Protein AF-A0A4Q1D6Z8-F1 (afdb_monomer)

Organism: NCBI:txid2508721

pLDDT: mean 93.32, std 6.1, range [69.25, 98.12]

Secondary structure (DSSP, 8-state):
-EEESSHHHHHHHHHTT--TTTEEE-SSHHHHHHHHTT-SS-EEEE---TTSPPPTTGGGPEEEEEETTEEEEEETTTTEEEEE-

Structure (mmCIF, N/CA/C/O backbone):
data_AF-A0A4Q1D6Z8-F1
#
_entry.id   AF-A0A4Q1D6Z8-F1
#
loop_
_atom_site.group_PDB
_atom_site.id
_atom_site.type_symbol
_atom_site.label_atom_id
_atom_site.label_alt_id
_atom_site.label_comp_id
_atom_sit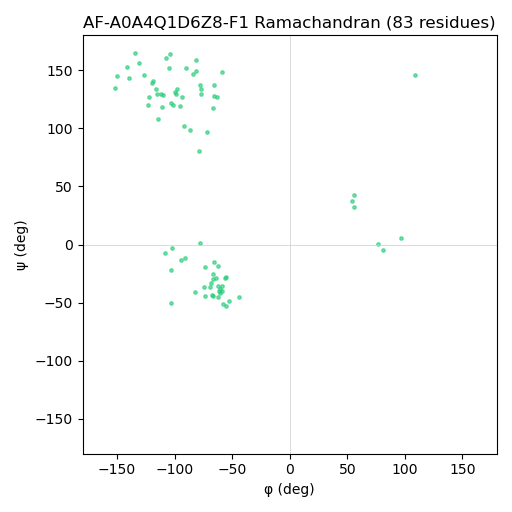e.label_asym_id
_atom_site.label_entity_id
_atom_site.label_seq_id
_atom_site.pdbx_PDB_ins_code
_atom_site.Cartn_x
_atom_site.Cartn_y
_atom_site.Cartn_z
_atom_site.occupancy
_atom_site.B_iso_or_equiv
_atom_site.auth_seq_id
_atom_site.auth_comp_id
_atom_site.auth_asym_id
_atom_site.auth_atom_id
_atom_site.pdbx_PDB_model_num
ATOM 1 N N . MET A 1 1 ? -8.346 1.837 5.692 1.00 96.81 1 MET A N 1
ATOM 2 C CA . MET A 1 1 ? -8.659 1.533 4.277 1.00 96.81 1 MET A CA 1
ATOM 3 C C . MET A 1 1 ? -7.447 0.844 3.683 1.00 96.81 1 MET A C 1
ATOM 5 O O . MET A 1 1 ? -6.337 1.152 4.108 1.00 96.81 1 MET A O 1
ATOM 9 N N . ILE A 1 2 ? -7.651 -0.076 2.745 1.00 98.12 2 ILE A N 1
ATOM 10 C CA . ILE A 1 2 ? -6.572 -0.708 1.986 1.00 98.12 2 ILE A CA 1
ATOM 11 C C . ILE A 1 2 ? -6.535 -0.070 0.602 1.00 98.12 2 ILE A C 1
ATOM 13 O O . ILE A 1 2 ? -7.546 -0.046 -0.094 1.00 98.12 2 ILE A O 1
ATOM 17 N N . HIS A 1 3 ? -5.400 0.503 0.238 1.00 97.88 3 HIS A N 1
ATOM 18 C CA . HIS A 1 3 ? -5.173 1.172 -1.032 1.00 97.88 3 HIS A CA 1
ATOM 19 C C . HIS A 1 3 ? -4.433 0.205 -1.958 1.00 97.88 3 HIS A C 1
ATOM 21 O O . HIS A 1 3 ? -3.456 -0.400 -1.535 1.00 97.88 3 HIS A O 1
ATOM 27 N N . VAL A 1 4 ? -4.898 0.048 -3.191 1.00 97.12 4 VAL A N 1
ATOM 28 C CA . VAL A 1 4 ? -4.258 -0.816 -4.199 1.00 97.12 4 VAL A CA 1
ATOM 29 C C . VAL A 1 4 ? -4.102 -0.062 -5.501 1.00 97.12 4 VAL A C 1
ATOM 31 O O . VAL A 1 4 ? -4.868 0.882 -5.731 1.00 97.12 4 VAL A O 1
ATOM 34 N N . GLU A 1 5 ? -3.152 -0.466 -6.340 1.00 93.31 5 GLU A N 1
ATOM 35 C CA . GLU A 1 5 ? -2.911 0.217 -7.610 1.00 93.31 5 GLU A CA 1
ATOM 36 C C . GLU A 1 5 ? -3.451 -0.484 -8.861 1.00 93.31 5 GLU A C 1
ATOM 38 O O . GLU A 1 5 ? -3.650 0.158 -9.897 1.00 93.31 5 GLU A O 1
ATOM 43 N N . CYS A 1 6 ? -3.679 -1.795 -8.770 1.00 92.25 6 CYS A N 1
ATOM 44 C CA . CYS A 1 6 ? -4.044 -2.621 -9.908 1.00 92.25 6 CYS A CA 1
ATOM 45 C C . CYS A 1 6 ? -5.209 -3.576 -9.587 1.00 92.25 6 CYS A C 1
ATOM 47 O O . CYS A 1 6 ? -5.622 -3.781 -8.440 1.00 92.25 6 CYS A O 1
ATOM 49 N N . LEU A 1 7 ? -5.812 -4.138 -10.640 1.00 94.12 7 LEU A N 1
ATOM 50 C CA . LEU A 1 7 ? -6.941 -5.070 -10.515 1.00 94.12 7 LEU A CA 1
ATOM 51 C C . LEU A 1 7 ? -6.541 -6.426 -9.901 1.00 94.12 7 LEU A C 1
ATOM 53 O O . LEU A 1 7 ? -7.352 -6.969 -9.138 1.00 94.12 7 LEU A O 1
ATOM 57 N N . PRO A 1 8 ? -5.345 -6.984 -10.191 1.00 94.62 8 PRO A N 1
ATOM 58 C CA . PRO A 1 8 ? -4.839 -8.162 -9.489 1.00 94.62 8 PRO A CA 1
ATOM 59 C C . PRO A 1 8 ? -4.832 -8.009 -7.962 1.00 94.62 8 PRO A C 1
ATOM 61 O O . PRO A 1 8 ? -5.419 -8.852 -7.282 1.00 94.62 8 PRO A O 1
ATOM 64 N N . ASP A 1 9 ? -4.305 -6.908 -7.425 1.00 94.88 9 ASP A N 1
ATOM 65 C CA . ASP A 1 9 ? -4.263 -6.652 -5.977 1.00 94.88 9 ASP A CA 1
ATOM 66 C C . ASP A 1 9 ? -5.651 -6.551 -5.350 1.00 94.88 9 ASP A C 1
ATOM 68 O O . ASP A 1 9 ? -5.935 -7.151 -4.309 1.00 94.88 9 ASP A O 1
ATOM 72 N N . GLU A 1 10 ? -6.562 -5.819 -5.999 1.00 96.25 10 GLU A N 1
ATOM 73 C CA . GLU A 1 10 ? -7.950 -5.744 -5.543 1.00 96.25 10 GLU A CA 1
ATOM 74 C C . GLU A 1 10 ? -8.587 -7.141 -5.501 1.00 96.25 10 GLU A C 1
ATOM 76 O O . GLU A 1 10 ? -9.340 -7.468 -4.578 1.00 96.25 10 GLU A O 1
ATOM 81 N N . THR A 1 11 ? -8.283 -7.974 -6.496 1.00 97.25 11 THR A N 1
ATOM 82 C CA . THR A 1 11 ? -8.786 -9.347 -6.581 1.00 97.25 11 THR A CA 1
ATOM 83 C C . THR A 1 11 ? -8.195 -10.222 -5.478 1.00 97.25 11 THR A C 1
ATOM 85 O O . THR A 1 11 ? -8.949 -10.951 -4.830 1.00 97.25 11 THR A O 1
ATOM 88 N N . LEU A 1 12 ? -6.891 -10.114 -5.209 1.00 95.81 12 LEU A N 1
ATOM 89 C CA . LEU A 1 12 ? -6.217 -10.809 -4.113 1.00 95.81 12 LEU A CA 1
ATOM 90 C C . LEU A 1 12 ? -6.859 -10.458 -2.767 1.00 95.81 12 LEU A C 1
ATOM 92 O O . LEU A 1 12 ? -7.277 -11.352 -2.033 1.00 95.81 12 LEU A O 1
ATOM 96 N N . LEU A 1 13 ? -7.030 -9.169 -2.465 1.00 97.31 13 LEU A N 1
ATOM 97 C CA . LEU A 1 13 ? -7.647 -8.729 -1.211 1.00 97.31 13 LEU A CA 1
ATOM 98 C C . LEU A 1 13 ? -9.088 -9.228 -1.068 1.00 97.31 13 LEU A C 1
ATOM 100 O O . LEU A 1 13 ? -9.484 -9.679 0.008 1.00 97.31 13 LEU A O 1
ATOM 104 N N . LYS A 1 14 ? -9.872 -9.215 -2.152 1.00 97.81 14 LYS A N 1
ATOM 105 C CA . LYS A 1 14 ? -11.219 -9.805 -2.141 1.00 97.81 14 LYS A CA 1
ATOM 106 C C . LYS A 1 14 ? -11.181 -11.300 -1.829 1.00 97.81 14 LYS A C 1
ATOM 108 O O . LYS A 1 14 ? -12.010 -11.773 -1.055 1.00 97.81 14 LYS A O 1
ATOM 113 N N . LYS A 1 15 ? -10.223 -12.047 -2.391 1.00 98.06 15 LYS A N 1
ATOM 114 C CA . LYS A 1 15 ? -10.032 -13.480 -2.100 1.00 98.06 15 LYS A CA 1
ATOM 115 C C . LYS A 1 15 ? -9.573 -13.735 -0.663 1.00 98.06 15 LYS A C 1
ATOM 117 O O . LYS A 1 15 ? -9.953 -14.754 -0.099 1.00 98.06 15 LYS A O 1
ATOM 122 N N . LEU A 1 16 ? -8.847 -12.796 -0.058 1.00 97.19 16 LEU A N 1
ATOM 123 C CA . LEU A 1 16 ? -8.471 -12.812 1.360 1.00 97.19 16 LEU A CA 1
ATOM 124 C C . LEU A 1 16 ? -9.606 -12.374 2.310 1.00 97.19 16 LEU A C 1
ATOM 126 O O . LEU A 1 16 ? -9.408 -12.343 3.521 1.00 97.19 16 LEU A O 1
ATOM 130 N N . GLY A 1 17 ? -10.797 -12.052 1.789 1.00 98.12 17 GLY A N 1
ATOM 131 C CA . GLY A 1 17 ? -11.988 -11.744 2.588 1.00 98.12 17 GLY A CA 1
ATOM 132 C C . GLY A 1 17 ? -12.252 -10.254 2.825 1.00 98.12 17 GLY A C 1
ATOM 133 O O . GLY A 1 17 ? -13.190 -9.911 3.546 1.00 98.12 17 GLY A O 1
ATOM 134 N N . PHE A 1 18 ? -11.481 -9.349 2.214 1.00 98.06 18 PHE A N 1
ATOM 135 C CA . PHE A 1 18 ? -11.745 -7.914 2.316 1.00 98.06 18 PHE A CA 1
ATOM 136 C C . PHE A 1 18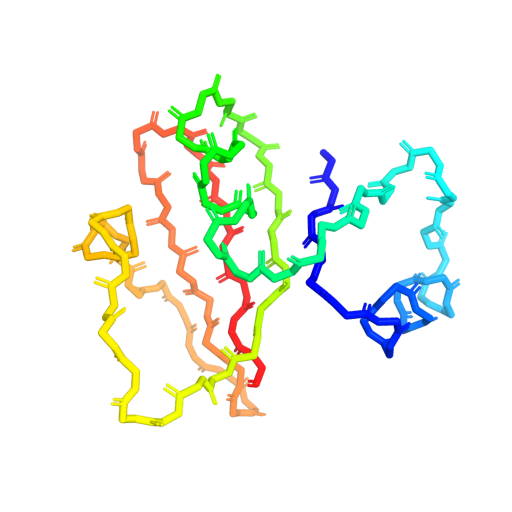 ? -12.903 -7.490 1.408 1.00 98.06 18 PHE A C 1
ATOM 138 O O . PHE A 1 18 ? -12.983 -7.835 0.228 1.00 98.06 18 PHE A O 1
ATOM 145 N N . THR A 1 19 ? -13.812 -6.687 1.956 1.00 97.62 19 THR A N 1
ATOM 146 C CA . THR A 1 19 ? -14.966 -6.175 1.212 1.00 97.62 19 THR A CA 1
ATOM 147 C C . THR A 1 19 ? -14.597 -4.965 0.356 1.00 97.62 19 THR A C 1
ATOM 149 O O . THR A 1 19 ? -13.669 -4.215 0.660 1.00 97.62 19 THR A O 1
ATOM 152 N N . ARG A 1 20 ? -15.410 -4.675 -0.669 1.00 95.44 20 ARG A N 1
ATOM 153 C CA . ARG A 1 20 ? -15.255 -3.471 -1.508 1.00 95.44 20 ARG A CA 1
ATOM 154 C C . ARG A 1 20 ? -15.246 -2.161 -0.706 1.00 95.44 20 ARG A C 1
ATOM 156 O O . ARG A 1 20 ? -14.632 -1.200 -1.137 1.00 95.44 20 ARG A O 1
ATOM 163 N N . LYS A 1 21 ? -15.905 -2.103 0.459 1.00 97.31 21 LYS A N 1
ATOM 164 C CA . LYS A 1 21 ? -15.914 -0.906 1.324 1.00 97.31 21 LYS A CA 1
ATOM 165 C C . LYS A 1 21 ? -14.587 -0.685 2.061 1.00 97.31 21 LYS A C 1
ATOM 167 O O . LYS A 1 21 ? -14.338 0.418 2.536 1.00 97.31 21 LYS A O 1
ATOM 172 N N . GLN A 1 22 ? -13.764 -1.726 2.181 1.00 97.88 22 GLN A N 1
ATOM 173 C CA . GLN A 1 22 ? -12.456 -1.685 2.838 1.00 97.88 22 GLN A CA 1
ATOM 174 C C . GLN A 1 22 ? -11.309 -1.448 1.852 1.00 97.88 22 GLN A C 1
ATOM 176 O O . GLN A 1 22 ? -10.203 -1.147 2.300 1.00 97.88 22 GLN A O 1
ATOM 181 N N . ILE A 1 23 ? -11.567 -1.572 0.545 1.00 98.12 23 ILE A N 1
ATOM 182 C CA . ILE A 1 23 ? -10.570 -1.448 -0.518 1.00 98.12 23 ILE A CA 1
ATOM 183 C C . ILE A 1 23 ? -10.845 -0.179 -1.326 1.00 98.12 23 ILE A C 1
ATOM 185 O O . ILE A 1 23 ? -11.953 0.041 -1.815 1.00 98.12 23 ILE A O 1
ATOM 189 N N . LYS A 1 24 ? -9.814 0.642 -1.515 1.00 97.69 24 LYS A N 1
ATOM 190 C CA . LYS A 1 24 ? -9.813 1.770 -2.440 1.00 97.69 24 LYS A CA 1
ATOM 191 C C . LYS A 1 24 ? -8.808 1.491 -3.551 1.00 97.69 24 LYS A C 1
ATOM 193 O O . LYS A 1 24 ? -7.604 1.555 -3.327 1.00 97.69 24 LYS A O 1
ATOM 198 N N . HIS A 1 25 ? -9.318 1.215 -4.743 1.00 96.69 25 HIS A N 1
ATO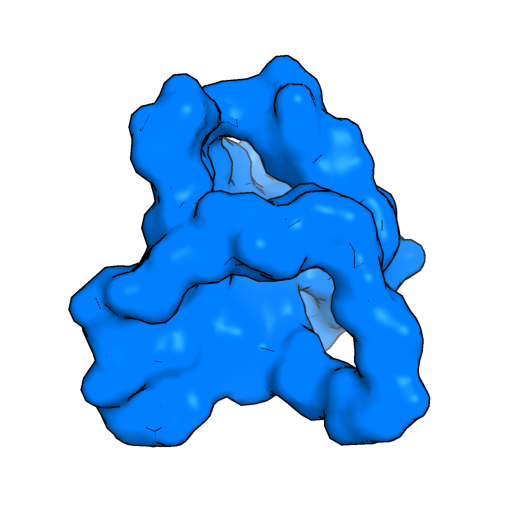M 199 C CA . HIS A 1 25 ? -8.502 1.085 -5.941 1.00 96.69 25 HIS A CA 1
ATOM 200 C C . HIS A 1 25 ? -8.090 2.467 -6.450 1.00 96.69 25 HIS A C 1
ATOM 202 O O . HIS A 1 25 ? -8.930 3.353 -6.635 1.00 96.69 25 HIS A O 1
ATOM 208 N N . HIS A 1 26 ? -6.799 2.642 -6.697 1.00 93.88 26 HIS A N 1
ATOM 209 C CA . HIS A 1 26 ? -6.213 3.808 -7.343 1.00 93.88 26 HIS A CA 1
ATOM 210 C C . HIS A 1 26 ? -5.600 3.353 -8.652 1.00 93.88 26 HIS A C 1
ATOM 212 O O . HIS A 1 26 ? -4.902 2.365 -8.664 1.00 93.88 26 HIS A O 1
ATOM 218 N N . PHE A 1 27 ? -5.825 4.046 -9.759 1.00 89.12 27 PHE A N 1
ATOM 219 C CA . PHE A 1 27 ? -5.140 3.700 -11.007 1.00 89.12 27 PHE A CA 1
ATOM 220 C C . PHE A 1 27 ? -3.705 4.258 -10.970 1.00 89.12 27 PHE A C 1
ATOM 222 O O . PHE A 1 27 ? -3.465 5.360 -11.473 1.00 89.12 27 PHE A O 1
ATOM 229 N N . GLY A 1 28 ? -2.804 3.539 -10.287 1.00 88.50 28 GLY A N 1
ATOM 230 C CA . GLY A 1 28 ? -1.363 3.808 -10.180 1.00 88.50 28 GLY A CA 1
ATOM 231 C C . GLY A 1 28 ? -0.847 4.315 -8.818 1.00 88.50 28 GLY A C 1
ATOM 232 O O . GLY A 1 28 ? -1.491 5.125 -8.131 1.00 88.50 28 GLY A O 1
ATOM 233 N N . LYS A 1 29 ? 0.385 3.905 -8.484 1.00 89.62 29 LYS A N 1
ATOM 234 C CA . LYS A 1 29 ? 1.167 4.209 -7.266 1.00 89.62 29 LYS A CA 1
ATOM 235 C C . LYS A 1 29 ? 1.155 5.669 -6.804 1.00 89.62 29 LYS A C 1
ATOM 237 O O . LYS A 1 29 ? 0.924 5.960 -5.629 1.00 89.62 29 LYS A O 1
ATOM 242 N N . SER A 1 30 ? 1.323 6.631 -7.713 1.00 90.00 30 SER A N 1
ATOM 243 C CA . SER A 1 30 ? 1.343 8.064 -7.358 1.00 90.00 30 SER A CA 1
ATOM 2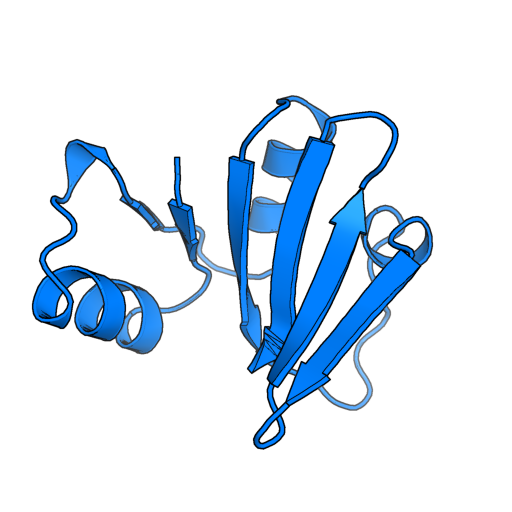44 C C . SER A 1 30 ? 0.053 8.532 -6.674 1.00 90.00 30 SER A C 1
ATOM 246 O O . SER A 1 30 ? 0.094 9.357 -5.758 1.00 90.00 30 SER A O 1
ATOM 248 N N . ARG A 1 31 ? -1.103 7.993 -7.085 1.00 92.88 31 ARG A N 1
ATOM 249 C CA . ARG A 1 31 ? -2.403 8.330 -6.483 1.00 92.88 31 ARG A CA 1
ATOM 250 C C . ARG A 1 31 ? -2.574 7.673 -5.116 1.00 92.88 31 ARG A C 1
ATOM 252 O O . ARG A 1 31 ? -3.091 8.325 -4.211 1.00 92.88 31 ARG A O 1
ATOM 259 N N . VAL A 1 32 ? -2.072 6.446 -4.947 1.00 95.25 32 VAL A N 1
ATOM 260 C CA . VAL A 1 32 ? -2.010 5.761 -3.645 1.00 95.25 32 VAL A CA 1
ATOM 261 C C . VAL A 1 32 ? -1.266 6.633 -2.633 1.00 95.25 32 VAL A C 1
ATOM 263 O O . VAL A 1 32 ? -1.817 6.977 -1.585 1.00 95.25 32 VAL A O 1
ATOM 266 N N . PHE A 1 33 ? -0.054 7.075 -2.974 1.00 94.38 33 PHE A N 1
ATOM 267 C CA . PHE A 1 33 ? 0.769 7.895 -2.084 1.00 94.38 33 PHE A CA 1
ATOM 268 C C . PHE A 1 33 ? 0.213 9.302 -1.840 1.00 94.38 33 PHE A C 1
ATOM 270 O O . PHE A 1 33 ? 0.345 9.831 -0.736 1.00 94.38 33 PHE A O 1
ATOM 277 N N . ALA A 1 34 ? -0.449 9.911 -2.828 1.00 93.88 34 ALA A N 1
ATOM 278 C CA . ALA A 1 34 ? -1.122 11.197 -2.638 1.00 93.88 34 ALA A CA 1
ATOM 279 C C . ALA A 1 34 ? -2.287 11.121 -1.634 1.00 93.88 34 ALA A C 1
ATOM 281 O O . ALA A 1 34 ? -2.605 12.119 -0.988 1.00 93.88 34 ALA A O 1
ATOM 282 N N . ASP A 1 35 ? -2.928 9.958 -1.509 1.00 95.06 35 ASP A N 1
ATOM 283 C CA . ASP A 1 35 ? -3.999 9.719 -0.541 1.00 95.06 35 ASP A CA 1
ATOM 284 C C . ASP A 1 35 ? -3.439 9.376 0.849 1.00 95.06 35 ASP A C 1
ATOM 286 O O . ASP A 1 35 ? -3.947 9.878 1.854 1.00 95.06 35 ASP A O 1
ATOM 290 N N . LEU A 1 36 ? -2.378 8.563 0.905 1.00 95.44 36 LEU A N 1
ATOM 291 C CA . LEU A 1 36 ? -1.671 8.218 2.143 1.00 95.44 36 LEU A CA 1
ATOM 292 C C . LEU A 1 36 ? -1.038 9.441 2.813 1.00 95.44 36 LEU A C 1
ATOM 294 O O . LEU A 1 36 ? -1.069 9.552 4.031 1.00 95.44 36 LEU A O 1
ATOM 298 N N . SER A 1 37 ? -0.532 10.406 2.042 1.00 94.62 37 SER A N 1
ATOM 299 C CA . SER A 1 37 ? 0.053 11.631 2.606 1.00 94.62 37 SER A CA 1
ATOM 300 C C . SER A 1 37 ? -0.952 12.530 3.336 1.00 94.62 37 SER A C 1
ATOM 302 O O . SER A 1 37 ? -0.546 13.428 4.068 1.00 94.62 37 SER A O 1
ATOM 304 N N . LYS A 1 38 ? -2.258 12.300 3.143 1.00 94.75 38 LYS A N 1
ATOM 305 C CA . LYS A 1 38 ? -3.349 13.099 3.723 1.00 94.75 38 LYS A CA 1
ATOM 306 C C . LYS A 1 38 ? -4.108 12.370 4.831 1.00 94.75 38 LYS A C 1
ATOM 308 O O . LYS A 1 38 ? -5.012 12.955 5.423 1.00 94.75 38 LYS A O 1
ATOM 313 N N . LYS A 1 39 ? -3.831 11.082 5.058 1.00 94.81 39 LYS A N 1
ATOM 314 C CA . LYS A 1 39 ? -4.617 10.212 5.945 1.00 94.81 39 LYS A CA 1
ATOM 315 C C . LYS A 1 39 ? -3.699 9.317 6.763 1.00 94.81 39 LYS A C 1
ATOM 317 O O . LYS A 1 39 ? -2.720 8.811 6.235 1.00 94.81 39 LYS A O 1
ATOM 322 N N . GLY A 1 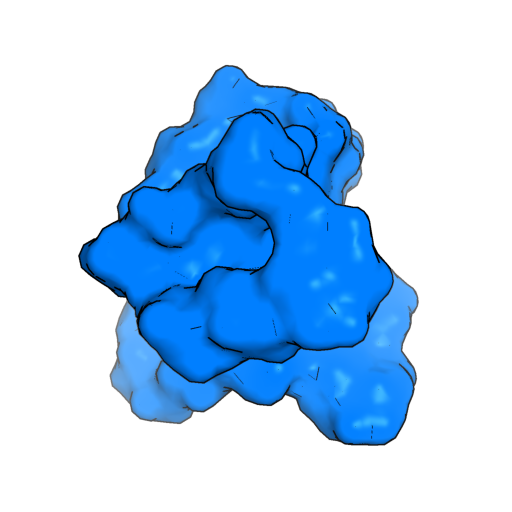40 ? -4.063 9.067 8.018 1.00 95.38 40 GLY A N 1
ATOM 323 C CA . GLY A 1 40 ? -3.324 8.163 8.902 1.00 95.38 40 GLY A CA 1
ATOM 324 C C . GLY A 1 40 ? -3.980 6.803 9.104 1.00 95.38 40 GLY A C 1
ATOM 325 O O . GLY A 1 40 ? -5.170 6.637 8.829 1.00 95.38 40 GLY A O 1
ATOM 326 N N . SER A 1 41 ? -3.212 5.841 9.620 1.00 97.25 41 SER A N 1
ATOM 327 C CA . SER A 1 41 ? -3.637 4.461 9.907 1.00 97.25 41 SER A CA 1
ATOM 328 C C . SER A 1 41 ? -4.229 3.728 8.694 1.00 97.25 41 SER A C 1
ATOM 330 O O . SER A 1 41 ? -5.261 3.057 8.777 1.00 97.25 41 SER A O 1
ATOM 332 N N . GLN A 1 42 ? -3.591 3.888 7.536 1.00 97.81 42 GLN A N 1
ATOM 333 C CA . GLN A 1 42 ? -3.957 3.239 6.277 1.00 97.81 42 GLN A CA 1
ATOM 334 C C . GLN A 1 42 ? -2.959 2.134 5.896 1.00 97.81 42 GLN A C 1
ATOM 336 O O . GLN A 1 42 ? -1.818 2.118 6.360 1.00 97.81 42 GLN A O 1
ATOM 341 N N . LEU A 1 43 ? -3.392 1.223 5.023 1.00 97.75 43 LEU A N 1
ATOM 342 C CA . LEU A 1 43 ? -2.559 0.179 4.423 1.00 97.75 43 LEU A CA 1
ATOM 343 C C . LEU A 1 43 ? -2.537 0.367 2.905 1.00 97.75 43 LEU A C 1
ATOM 345 O O . LEU A 1 43 ? -3.580 0.664 2.326 1.00 97.75 43 LEU A O 1
ATOM 349 N N . ALA A 1 44 ? -1.394 0.160 2.263 1.00 97.31 44 ALA A N 1
ATOM 350 C CA . ALA A 1 44 ? -1.293 0.078 0.811 1.00 97.31 44 ALA A CA 1
ATOM 351 C C . ALA A 1 44 ? -0.588 -1.199 0.350 1.00 97.31 44 ALA A C 1
ATOM 353 O O . ALA A 1 44 ? 0.325 -1.661 1.029 1.00 97.31 44 ALA A O 1
ATOM 354 N N . LEU A 1 45 ? -1.024 -1.722 -0.794 1.00 96.31 45 LEU A N 1
ATOM 355 C CA . LEU A 1 45 ? -0.317 -2.683 -1.640 1.00 96.31 45 LEU A CA 1
ATOM 356 C C . LEU A 1 45 ? 0.101 -1.942 -2.916 1.00 96.31 45 LEU A C 1
ATOM 358 O O . LEU A 1 45 ? -0.732 -1.249 -3.509 1.00 96.31 45 LEU A O 1
ATOM 362 N N . VAL A 1 46 ? 1.379 -2.034 -3.268 1.00 93.94 46 VAL A N 1
ATOM 363 C CA . VAL A 1 46 ? 1.972 -1.453 -4.480 1.00 93.94 46 VAL A CA 1
ATOM 364 C C . VAL A 1 46 ? 3.007 -2.423 -5.049 1.00 93.94 46 VAL A C 1
ATOM 366 O O . VAL A 1 46 ? 3.614 -3.176 -4.291 1.00 93.94 46 VAL A O 1
ATOM 369 N N . ASP A 1 47 ? 3.240 -2.367 -6.348 1.00 90.00 47 ASP A N 1
ATOM 370 C CA . ASP A 1 47 ? 4.231 -3.154 -7.067 1.00 90.00 47 ASP A CA 1
ATOM 371 C C . ASP A 1 47 ? 5.634 -2.515 -6.940 1.00 90.00 47 ASP A C 1
ATOM 373 O O . ASP A 1 47 ? 5.803 -1.282 -6.821 1.00 90.00 47 ASP A O 1
ATOM 377 N N . GLU A 1 48 ? 6.673 -3.356 -6.964 1.00 81.75 48 GLU A N 1
ATOM 378 C CA . GLU A 1 48 ? 8.054 -2.928 -7.194 1.00 81.75 48 GLU A CA 1
ATOM 379 C C . GLU A 1 48 ? 8.223 -2.520 -8.672 1.00 81.75 48 GLU A C 1
ATOM 381 O O . GLU A 1 48 ? 8.424 -3.355 -9.545 1.00 81.75 48 GLU A O 1
ATOM 386 N N . ASP A 1 49 ? 8.135 -1.219 -8.969 1.00 77.81 49 ASP A N 1
ATOM 387 C CA . ASP A 1 49 ? 8.400 -0.673 -10.310 1.00 77.81 49 ASP A CA 1
ATOM 388 C C . ASP A 1 49 ? 9.906 -0.375 -10.506 1.00 77.81 49 ASP A C 1
ATOM 390 O O . ASP A 1 49 ? 10.383 0.697 -10.096 1.00 77.81 49 ASP A O 1
ATOM 394 N N . PRO A 1 50 ? 10.698 -1.258 -11.149 1.00 72.38 50 PRO A N 1
ATOM 395 C CA . PRO A 1 50 ? 12.112 -0.998 -11.386 1.00 72.38 50 PRO A CA 1
ATOM 396 C C . PRO A 1 50 ? 12.316 0.180 -12.347 1.00 72.38 50 PRO A C 1
ATOM 398 O O . PRO A 1 50 ? 11.659 0.309 -13.379 1.00 72.38 50 PRO A O 1
ATOM 401 N N . GLY A 1 51 ? 13.279 1.046 -12.023 1.00 69.25 51 GLY A N 1
ATOM 402 C CA . GLY A 1 51 ? 13.701 2.151 -12.893 1.00 69.25 51 GLY A CA 1
ATOM 403 C C . GLY A 1 51 ? 12.766 3.367 -12.923 1.00 69.25 51 GLY A C 1
ATOM 404 O O . GLY A 1 51 ? 13.077 4.343 -13.605 1.00 69.25 51 GLY A O 1
ATOM 405 N N . GLN A 1 52 ? 11.659 3.355 -12.175 1.00 74.31 52 GLN A N 1
ATOM 406 C CA . GLN A 1 52 ? 10.775 4.514 -12.043 1.00 74.31 52 GLN A CA 1
ATOM 407 C C . GLN A 1 52 ? 11.262 5.486 -10.961 1.00 74.31 52 GLN A C 1
ATOM 409 O O . GLN A 1 52 ? 11.834 5.105 -9.936 1.00 74.31 52 GLN A O 1
ATOM 414 N N . ALA A 1 53 ? 11.019 6.780 -11.180 1.00 76.38 53 ALA A N 1
ATOM 415 C CA . ALA A 1 53 ? 11.341 7.803 -10.195 1.00 76.38 53 ALA A CA 1
ATOM 416 C C . ALA A 1 53 ? 10.459 7.630 -8.949 1.00 76.38 53 ALA A C 1
ATOM 418 O O . ALA A 1 53 ? 9.239 7.781 -9.015 1.00 76.38 53 ALA A O 1
ATOM 419 N N . GLN A 1 54 ? 11.078 7.358 -7.797 1.00 78.38 54 GLN A N 1
ATOM 420 C CA . GLN A 1 54 ? 10.323 7.170 -6.561 1.00 78.38 54 GLN A CA 1
ATOM 421 C C . GLN A 1 54 ? 9.626 8.468 -6.111 1.00 78.38 54 GLN A C 1
ATOM 423 O O . GLN A 1 54 ? 10.295 9.503 -5.950 1.00 78.38 54 GLN A O 1
ATOM 428 N N . PRO A 1 55 ? 8.306 8.430 -5.842 1.00 83.94 55 PRO A N 1
ATOM 429 C CA . PRO A 1 55 ? 7.561 9.583 -5.358 1.00 83.94 55 PRO A CA 1
ATOM 430 C C . PRO A 1 55 ? 8.123 10.130 -4.033 1.00 83.94 55 PRO A C 1
ATOM 432 O O . PRO A 1 55 ? 8.578 9.357 -3.188 1.00 83.94 55 PRO A O 1
ATOM 435 N N . PRO A 1 56 ? 8.040 11.452 -3.773 1.00 87.38 56 PRO A N 1
ATOM 436 C CA . PRO A 1 56 ? 8.581 12.058 -2.551 1.00 87.38 56 PRO A CA 1
ATOM 437 C C . PRO A 1 56 ? 8.045 11.457 -1.247 1.00 87.38 56 PRO A C 1
ATOM 439 O O . PRO A 1 56 ? 8.740 11.475 -0.237 1.00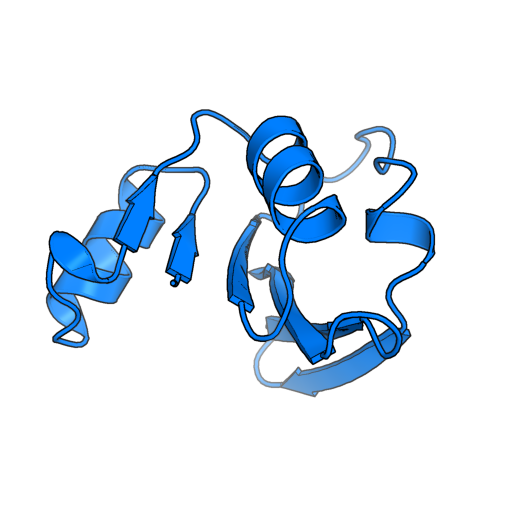 87.38 56 PRO A O 1
ATOM 442 N N . TYR A 1 57 ? 6.814 10.939 -1.261 1.00 90.88 57 TYR A N 1
ATOM 443 C CA . TYR A 1 57 ? 6.231 10.240 -0.117 1.00 90.88 57 TYR A CA 1
ATOM 444 C C . TYR A 1 57 ? 6.962 8.924 0.178 1.00 90.88 57 TYR A C 1
ATOM 446 O O . TYR A 1 57 ? 7.298 8.672 1.330 1.00 90.88 57 TYR A O 1
ATOM 454 N N . GLN A 1 58 ? 7.278 8.135 -0.855 1.00 89.06 58 GLN A N 1
ATOM 455 C CA . GLN A 1 58 ? 7.956 6.843 -0.714 1.00 89.06 58 GLN A CA 1
ATOM 456 C C . GLN A 1 58 ? 9.333 6.994 -0.059 1.00 89.06 58 GLN A C 1
ATOM 458 O O . GLN A 1 58 ? 9.687 6.219 0.821 1.00 89.06 58 GLN A O 1
ATOM 463 N N . LYS A 1 59 ? 10.061 8.069 -0.390 1.00 88.06 59 LYS A N 1
ATOM 464 C CA . LYS A 1 59 ? 11.377 8.385 0.196 1.00 88.06 59 LYS A CA 1
ATOM 465 C C . LYS A 1 59 ? 11.359 8.633 1.710 1.00 88.06 59 LYS A C 1
ATOM 467 O O . LYS A 1 59 ? 12.417 8.630 2.329 1.00 88.06 59 LYS A O 1
ATOM 472 N N . LYS A 1 60 ? 10.191 8.911 2.298 1.00 91.44 60 LYS A N 1
ATOM 473 C CA . LYS A 1 60 ? 10.033 9.151 3.744 1.00 91.44 60 LYS A CA 1
ATOM 474 C C . LYS A 1 60 ? 9.719 7.878 4.523 1.00 91.44 60 LYS A C 1
ATOM 476 O O . LYS A 1 60 ? 9.713 7.914 5.750 1.00 91.44 60 LYS A O 1
ATOM 481 N N . LEU A 1 61 ? 9.402 6.793 3.824 1.00 94.38 61 LEU A N 1
ATOM 482 C CA . LEU A 1 61 ? 9.039 5.536 4.447 1.00 94.38 61 LEU A CA 1
ATOM 483 C C . LEU A 1 61 ? 10.298 4.824 4.939 1.00 94.38 61 LEU A C 1
ATOM 485 O O . LEU A 1 61 ? 11.303 4.758 4.231 1.00 94.38 61 LEU A O 1
ATOM 489 N N . SER A 1 62 ? 10.235 4.258 6.139 1.00 96.12 62 SER A N 1
ATOM 490 C CA . SER A 1 62 ? 11.294 3.400 6.660 1.00 96.12 62 SER A CA 1
ATOM 491 C C . SER A 1 62 ? 10.929 1.938 6.447 1.00 96.12 62 SER A C 1
ATOM 493 O O . SER A 1 62 ? 9.800 1.523 6.715 1.00 96.12 62 SER A O 1
ATOM 495 N N . LEU A 1 63 ? 11.879 1.140 5.957 1.00 96.38 63 LEU A N 1
ATOM 496 C CA . LEU A 1 63 ? 11.696 -0.307 5.891 1.00 96.38 63 LEU A CA 1
ATOM 497 C C . LEU A 1 63 ? 11.542 -0.846 7.318 1.00 96.38 63 LEU A C 1
ATOM 499 O O . LEU A 1 63 ? 12.371 -0.570 8.182 1.00 96.38 63 LEU A O 1
ATOM 503 N N . ASN A 1 64 ? 10.469 -1.595 7.555 1.00 95.88 64 ASN A N 1
ATOM 504 C CA . ASN A 1 64 ? 10.164 -2.195 8.850 1.00 95.88 64 ASN A CA 1
ATOM 505 C C . ASN A 1 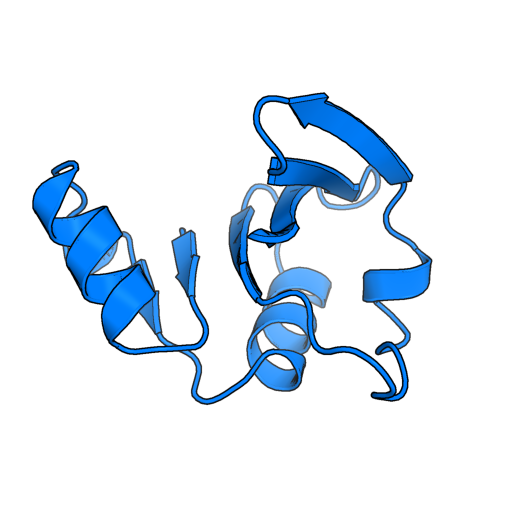64 ? 10.504 -3.691 8.855 1.00 95.88 64 ASN A C 1
ATOM 507 O O . ASN A 1 64 ? 11.203 -4.172 9.741 1.00 95.88 64 ASN A O 1
ATOM 511 N N . ILE A 1 65 ? 10.027 -4.435 7.854 1.00 96.88 65 ILE A N 1
ATOM 512 C CA . ILE A 1 65 ? 10.310 -5.868 7.714 1.00 96.88 65 ILE A CA 1
ATOM 513 C C . ILE A 1 65 ? 10.300 -6.276 6.243 1.00 96.88 65 ILE A C 1
ATOM 515 O O . ILE A 1 65 ? 9.491 -5.774 5.469 1.00 96.88 65 ILE A O 1
ATOM 519 N N . GLU A 1 66 ? 11.159 -7.219 5.875 1.00 96.50 66 GLU A N 1
ATOM 520 C CA . GLU A 1 66 ? 11.145 -7.890 4.575 1.00 96.50 66 GLU A CA 1
ATOM 521 C C . GLU A 1 66 ? 11.008 -9.398 4.799 1.00 96.50 66 GLU A C 1
ATOM 523 O O . GLU A 1 66 ? 11.742 -9.988 5.598 1.00 96.50 66 GLU A O 1
ATOM 528 N N . LYS A 1 67 ? 10.020 -10.027 4.155 1.00 96.31 67 LYS A N 1
ATOM 529 C CA . LYS A 1 67 ? 9.769 -11.465 4.302 1.00 96.31 67 LYS A CA 1
ATOM 530 C C . LYS A 1 67 ? 9.123 -12.040 3.049 1.00 96.31 67 LYS A C 1
ATOM 532 O O . LYS A 1 67 ? 8.159 -11.482 2.543 1.00 96.31 67 LYS A O 1
ATOM 537 N N . TYR A 1 68 ? 9.618 -13.192 2.596 1.00 94.81 68 TYR A N 1
ATOM 538 C CA . TYR A 1 68 ? 9.125 -13.881 1.393 1.00 94.81 68 TYR A CA 1
ATOM 539 C C . TYR A 1 68 ? 9.151 -13.005 0.126 1.00 94.81 68 TYR A C 1
ATOM 541 O O . TYR A 1 68 ? 8.284 -13.141 -0.727 1.00 94.81 68 TYR A O 1
ATOM 549 N N . GLY A 1 69 ? 10.121 -12.089 0.028 1.00 91.50 69 GLY A N 1
ATOM 550 C CA . GLY A 1 69 ? 10.214 -11.120 -1.069 1.00 91.50 69 GLY A CA 1
ATOM 551 C C . GLY A 1 69 ? 9.308 -9.895 -0.923 1.00 91.50 69 GLY A C 1
ATOM 552 O O . GLY A 1 69 ? 9.435 -8.975 -1.709 1.00 91.50 69 GLY A O 1
ATOM 553 N N . ILE A 1 70 ? 8.451 -9.839 0.102 1.00 93.56 70 ILE A N 1
ATOM 554 C CA . ILE A 1 70 ? 7.557 -8.702 0.349 1.00 93.56 70 ILE A CA 1
ATOM 555 C C . ILE A 1 70 ? 8.224 -7.737 1.324 1.00 93.56 70 ILE A C 1
ATOM 557 O O . ILE A 1 70 ? 8.594 -8.131 2.441 1.00 93.56 70 ILE A O 1
ATOM 561 N N . ARG A 1 71 ? 8.313 -6.459 0.947 1.00 95.88 71 ARG A N 1
ATOM 562 C CA . ARG A 1 71 ? 8.826 -5.388 1.812 1.00 95.88 71 ARG A CA 1
ATOM 563 C C . ARG A 1 71 ? 7.677 -4.630 2.454 1.00 95.88 71 ARG A C 1
ATOM 565 O O . ARG A 1 71 ? 6.752 -4.176 1.794 1.00 95.88 71 ARG A O 1
ATOM 572 N N . CYS A 1 72 ? 7.739 -4.467 3.766 1.00 97.00 72 CYS A N 1
ATOM 573 C CA . CYS A 1 72 ? 6.782 -3.696 4.541 1.00 97.00 72 CYS A CA 1
ATOM 574 C C . CYS A 1 72 ? 7.464 -2.444 5.072 1.00 97.00 72 CYS A C 1
ATOM 576 O O . CYS A 1 72 ? 8.396 -2.520 5.878 1.00 97.00 72 CYS A O 1
ATOM 578 N N . TYR A 1 73 ? 6.962 -1.294 4.650 1.00 97.19 73 TYR A N 1
ATOM 579 C CA . TYR A 1 73 ? 7.426 0.011 5.077 1.00 97.19 73 TYR A CA 1
ATOM 580 C C . TYR A 1 73 ? 6.449 0.664 6.057 1.00 97.19 73 TYR A C 1
ATOM 582 O O . TYR A 1 73 ? 5.236 0.438 6.001 1.00 97.19 73 TYR A O 1
ATOM 590 N N . LEU A 1 74 ? 6.984 1.512 6.934 1.00 97.44 74 LEU A N 1
ATOM 591 C CA . LEU A 1 74 ? 6.239 2.304 7.904 1.00 97.44 74 LEU A CA 1
ATOM 592 C C . LEU A 1 74 ? 6.389 3.801 7.603 1.00 97.44 74 LEU A C 1
ATOM 594 O O . LEU A 1 74 ? 7.494 4.325 7.482 1.00 97.44 74 LEU A O 1
ATOM 598 N N . ASP A 1 75 ? 5.260 4.501 7.548 1.00 96.50 75 ASP A N 1
ATOM 599 C CA . ASP A 1 75 ? 5.202 5.949 7.735 1.00 96.50 75 ASP A CA 1
ATOM 600 C C . ASP A 1 75 ? 4.950 6.222 9.220 1.00 96.50 75 ASP A C 1
ATOM 602 O O . ASP A 1 75 ? 3.819 6.095 9.697 1.00 96.50 75 ASP A O 1
ATOM 606 N N . ALA A 1 76 ? 5.994 6.592 9.960 1.00 94.00 76 ALA A N 1
ATOM 607 C CA . ALA A 1 76 ? 5.879 6.862 11.391 1.00 94.00 76 ALA A CA 1
ATOM 608 C C . ALA A 1 76 ? 5.022 8.103 11.708 1.00 94.00 76 ALA A C 1
ATOM 610 O O . ALA A 1 76 ? 4.452 8.176 12.793 1.00 94.00 76 ALA A O 1
ATOM 611 N N . GLN A 1 77 ? 4.905 9.063 10.780 1.00 94.06 77 GLN A N 1
ATOM 612 C CA . GLN A 1 77 ? 4.147 10.298 11.013 1.00 94.06 77 GLN A CA 1
ATOM 613 C C . GLN A 1 77 ? 2.644 10.032 10.992 1.00 94.06 77 GLN A C 1
ATOM 615 O O . GLN A 1 77 ? 1.913 10.503 11.858 1.00 94.06 77 GLN A O 1
ATOM 620 N N . ASN A 1 78 ? 2.190 9.253 10.010 1.00 94.88 78 ASN A N 1
ATOM 621 C CA . ASN A 1 78 ? 0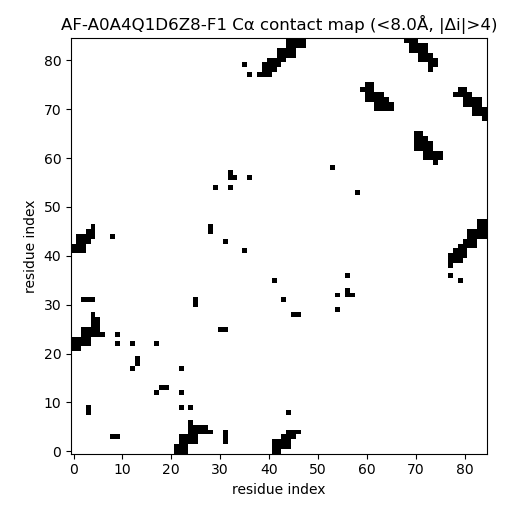.769 8.968 9.812 1.00 94.88 78 ASN A CA 1
ATOM 622 C C . ASN A 1 78 ? 0.357 7.574 10.309 1.00 94.88 78 ASN A C 1
ATOM 624 O O . ASN A 1 78 ? -0.820 7.223 10.243 1.00 94.88 78 ASN A O 1
ATOM 628 N N . ASN A 1 79 ? 1.302 6.767 10.803 1.00 96.19 79 ASN A N 1
ATOM 629 C CA . ASN A 1 79 ? 1.101 5.354 11.137 1.00 96.19 79 ASN A CA 1
ATOM 630 C C . ASN A 1 79 ? 0.533 4.548 9.949 1.00 96.19 79 ASN A C 1
ATOM 632 O O . ASN A 1 79 ? -0.330 3.684 10.116 1.00 96.19 79 ASN A O 1
ATOM 636 N N . ASN A 1 80 ? 0.978 4.864 8.730 1.00 97.62 80 ASN A N 1
ATOM 637 C CA . ASN A 1 80 ? 0.592 4.123 7.530 1.00 97.62 80 ASN A CA 1
ATOM 638 C C . ASN A 1 80 ? 1.570 2.983 7.268 1.00 97.62 80 ASN A C 1
ATOM 640 O O . ASN A 1 80 ? 2.754 3.077 7.592 1.00 97.62 80 ASN A O 1
ATOM 644 N N . ARG A 1 81 ? 1.081 1.920 6.633 1.00 97.69 81 ARG A N 1
ATOM 645 C CA . ARG A 1 81 ? 1.903 0.793 6.191 1.00 97.69 81 ARG A CA 1
ATOM 646 C C . ARG A 1 81 ? 1.816 0.636 4.684 1.00 97.69 81 ARG A C 1
ATOM 648 O O . ARG A 1 81 ? 0.729 0.744 4.117 1.00 97.69 81 ARG A O 1
ATOM 655 N N . VAL A 1 82 ? 2.947 0.357 4.053 1.00 96.94 82 VAL A N 1
ATOM 656 C CA . VAL A 1 82 ? 3.027 0.082 2.616 1.00 96.94 82 VAL A CA 1
ATOM 657 C C . VAL A 1 82 ? 3.668 -1.283 2.439 1.00 96.94 82 VAL A C 1
ATOM 659 O O . VAL A 1 82 ? 4.779 -1.499 2.912 1.00 96.94 82 VAL A O 1
ATOM 662 N N . LEU A 1 83 ? 2.945 -2.200 1.808 1.00 96.00 83 LEU A N 1
ATOM 663 C CA . LEU A 1 83 ? 3.460 -3.479 1.348 1.00 96.00 83 LEU A CA 1
ATOM 664 C C . LEU A 1 83 ? 3.842 -3.309 -0.119 1.00 96.00 83 LEU A C 1
ATOM 666 O O . LEU A 1 83 ? 2.993 -2.944 -0.929 1.00 96.00 83 LEU A O 1
ATOM 670 N N . GLU A 1 84 ? 5.115 -3.521 -0.417 1.00 93.56 84 GLU A N 1
ATOM 671 C CA . GLU A 1 84 ? 5.645 -3.583 -1.775 1.00 93.56 84 GLU A CA 1
ATOM 672 C C . GLU A 1 84 ? 5.828 -5.062 -2.138 1.00 93.56 84 GLU A C 1
ATOM 674 O O . GLU A 1 84 ? 6.491 -5.793 -1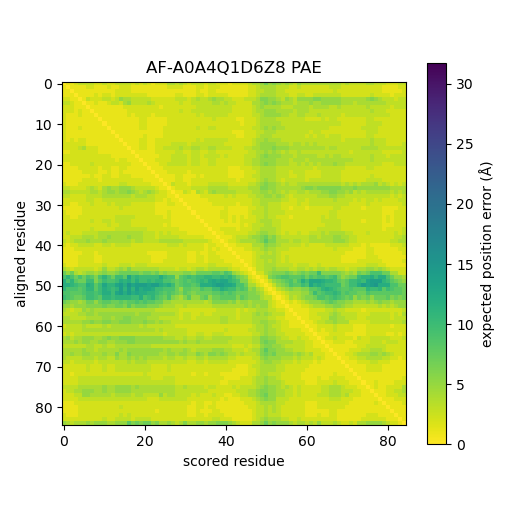.385 1.00 93.56 84 GLU A O 1
ATOM 679 N N . LEU A 1 85 ? 5.134 -5.492 -3.199 1.00 90.50 85 LEU A N 1
ATOM 680 C CA . LEU A 1 85 ? 5.080 -6.868 -3.705 1.00 90.50 85 LEU A CA 1
ATOM 681 C C . LEU A 1 85 ? 6.052 -7.097 -4.867 1.00 90.50 85 LEU A C 1
ATOM 683 O O . LEU A 1 85 ? 6.293 -6.136 -5.636 1.00 90.50 85 LEU A O 1
#

Solvent-accessible surface area (backbone atoms only — not comparable to full-atom values): 4840 Å² total; per-residue (Å²): 86,36,31,24,35,49,69,69,55,53,49,50,42,42,74,74,68,48,50,74,92,44,48,45,82,26,96,34,61,71,56,44,47,61,51,51,76,76,44,58,64,33,40,34,47,40,74,72,66,83,94,59,85,78,53,79,67,62,76,66,42,42,84,72,52,74,58,96,81,32,38,33,29,36,32,82,89,41,55,24,39,39,37,35,82

Radius of gyration: 12.08 Å; Cα contacts (8 Å, |Δi|>4): 141; chains: 1; bounding box: 30×27×24 Å

Mean predicted aligned error: 3.04 Å

Nearest PDB structures (foldseek):
  7x8e-assembly3_D-3  TM=8.019E-01  e=8.562E+00  Pseudomonas fluorescens
  3m6m-assembly1_D  TM=5.636E-01  e=5.389E+00  Xanthomonas campestris pv. campestris
  1sqi-assembly1_A  TM=6.174E-01  e=6.151E+00  Rattus norvegicus
  2vui-assembly1_B-2  TM=4.880E-01  e=5.389E+00  Rhodobacter capsulatus
  2x77-assembly1_A  TM=3.497E-01  e=3.392E+00  Leishmania major

Sequence (85 aa):
MIHVECLPDETLLKKLGFTRKQIKHHFGKSRVFADLSKKGSQLALVDEDPGQAQPPYQKKLSLNIEKYGIRCYLDAQNNNRVLEL

Foldseek 3Di:
DEEEQDPVVVVVVVVVPDDPVLYDYDNDDVVSQVVLVVAAPYEYEDEDDPPDDDDPSNVQWDFDDADPNWTWTADPVRRYIYIYD